Protein AF-A0A6B2E0K2-F1 (afdb_monomer_lite)

Sequence (106 aa):
ELPGGIAAFTGREAELDRVLGLFAGTRHGVVVAIAGMAGVGKTALALEAGHRLARRFPDGSLHLDLRGHAADPPDPLDLLDRLIRELGGEPPTPLTLASASARFRT

Secondary structure (DSSP, 8-state):
-PPPPPS---S-HHHHHHHHHHTSS--S--------STTSSHHHHHHHHHHHHHTT-TT--------TTSSSPPPHHHHHHHHHHHTTPPPPSS--HHHHHHHHH-

pLDDT: mean 89.8, std 6.01, range [64.88, 97.0]

Structure (mmCIF, N/CA/C/O backbone):
data_AF-A0A6B2E0K2-F1
#
_entry.id   AF-A0A6B2E0K2-F1
#
loop_
_atom_site.group_PDB
_atom_site.id
_atom_site.type_symbol
_atom_site.label_atom_id
_atom_site.label_alt_id
_atom_site.label_comp_id
_atom_site.label_asym_id
_atom_site.label_entity_id
_atom_site.label_seq_id
_atom_site.pdbx_PDB_ins_code
_atom_site.Cartn_x
_atom_site.Cartn_y
_atom_site.Cartn_z
_atom_site.occupancy
_atom_site.B_iso_or_equiv
_atom_site.auth_seq_id
_atom_site.auth_comp_id
_atom_site.auth_asym_id
_atom_site.auth_atom_id
_atom_site.pdbx_PDB_model_num
ATOM 1 N N . GLU A 1 1 ? -5.559 -8.856 -6.813 1.00 81.69 1 GLU A N 1
ATOM 2 C CA . GLU A 1 1 ? -6.733 -8.712 -5.909 1.00 81.69 1 GLU A CA 1
ATOM 3 C C . GLU A 1 1 ? -6.283 -8.388 -4.482 1.00 81.69 1 GLU A C 1
ATOM 5 O O . GLU A 1 1 ? -5.117 -8.623 -4.165 1.00 81.69 1 GLU A O 1
ATOM 10 N N . LEU A 1 2 ? -7.156 -7.837 -3.628 1.00 87.12 2 LEU A N 1
ATOM 11 C CA . LEU A 1 2 ? -6.835 -7.620 -2.209 1.00 87.12 2 LEU A CA 1
ATOM 12 C C . LEU A 1 2 ? -6.851 -8.960 -1.444 1.00 87.12 2 LEU A C 1
ATOM 14 O O . LEU A 1 2 ? -7.724 -9.786 -1.715 1.00 87.12 2 LEU A O 1
ATOM 18 N N . PRO A 1 3 ? -5.937 -9.180 -0.477 1.00 88.19 3 PRO A N 1
ATOM 19 C CA . PRO A 1 3 ? -6.039 -10.282 0.478 1.00 88.19 3 PRO A CA 1
ATOM 20 C C . PRO A 1 3 ? -7.41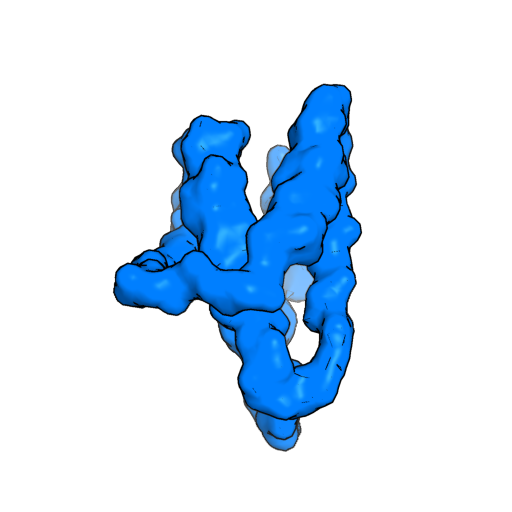0 -10.321 1.164 1.00 88.19 3 PRO A C 1
ATOM 22 O O . PRO A 1 3 ? -8.118 -9.319 1.201 1.00 88.19 3 PRO A O 1
ATOM 25 N N . GLY A 1 4 ? -7.780 -11.472 1.731 1.00 85.38 4 GLY A N 1
ATOM 26 C CA . GLY A 1 4 ? -9.033 -11.605 2.476 1.00 85.38 4 GLY A CA 1
ATOM 27 C C . GLY A 1 4 ? -9.175 -10.546 3.575 1.00 85.38 4 GLY A C 1
ATOM 28 O O . GLY A 1 4 ? -8.196 -10.184 4.231 1.00 85.38 4 GLY A O 1
ATOM 29 N N . GLY A 1 5 ? -10.407 -10.066 3.765 1.00 77.06 5 GLY A N 1
ATOM 30 C CA . GLY A 1 5 ? -10.724 -9.050 4.764 1.00 77.06 5 GLY A CA 1
ATOM 31 C C . GLY A 1 5 ? -10.361 -9.486 6.184 1.00 77.06 5 GLY A C 1
ATOM 32 O O . GLY A 1 5 ? -10.283 -10.674 6.506 1.00 77.06 5 GLY A O 1
ATOM 33 N N . ILE A 1 6 ? -10.144 -8.504 7.051 1.00 80.75 6 ILE A N 1
ATOM 34 C CA . ILE A 1 6 ? -9.758 -8.738 8.441 1.00 80.75 6 ILE A CA 1
ATOM 35 C C . ILE A 1 6 ? -11.024 -9.025 9.244 1.00 80.75 6 ILE A C 1
ATOM 37 O O . ILE A 1 6 ? -11.981 -8.259 9.184 1.00 80.75 6 ILE A O 1
ATOM 41 N N . ALA A 1 7 ? -11.031 -10.118 10.010 1.00 77.62 7 ALA A N 1
ATOM 42 C CA . ALA A 1 7 ? -12.218 -10.556 10.751 1.00 77.62 7 ALA A CA 1
ATOM 43 C C . ALA A 1 7 ? -12.734 -9.513 11.764 1.00 77.62 7 ALA A C 1
ATOM 45 O O . ALA A 1 7 ? -13.932 -9.449 12.022 1.00 77.62 7 ALA A O 1
ATOM 46 N N . ALA A 1 8 ? -11.840 -8.694 12.325 1.00 82.88 8 ALA A N 1
ATOM 47 C CA . ALA A 1 8 ? -12.184 -7.563 13.177 1.00 82.88 8 ALA A CA 1
ATOM 48 C C . ALA A 1 8 ? -11.176 -6.421 12.979 1.00 82.88 8 ALA A C 1
ATOM 50 O O . ALA A 1 8 ? -9.965 -6.635 13.064 1.00 82.88 8 ALA A O 1
ATOM 51 N N . PHE A 1 9 ? -11.677 -5.208 12.742 1.00 88.12 9 PHE A N 1
ATOM 52 C CA . PHE A 1 9 ? -10.886 -3.979 12.673 1.00 88.12 9 PHE A CA 1
ATOM 53 C C . PHE A 1 9 ? -11.408 -2.994 13.722 1.00 88.12 9 PHE A C 1
ATOM 55 O O . PHE A 1 9 ? -12.583 -2.637 13.685 1.00 88.12 9 PHE A O 1
ATOM 62 N N . THR A 1 10 ? -10.559 -2.593 14.672 1.00 89.81 10 THR A N 1
ATOM 63 C CA . THR A 1 10 ? -10.957 -1.772 15.831 1.00 89.81 10 THR A CA 1
ATOM 64 C C . THR A 1 10 ? -9.859 -0.799 16.254 1.00 89.81 10 THR A C 1
ATOM 66 O O . THR A 1 10 ? -8.675 -1.127 16.142 1.00 89.81 10 THR A O 1
ATOM 69 N N . GLY A 1 11 ? -10.237 0.337 16.844 1.00 91.31 11 GLY A N 1
ATOM 70 C CA . GLY A 1 11 ? -9.330 1.260 17.548 1.00 91.31 11 GLY A CA 1
ATOM 71 C C . GLY A 1 11 ? -8.493 2.153 16.629 1.00 91.31 11 GLY A C 1
ATOM 72 O O . GLY A 1 11 ? -7.478 2.704 17.055 1.00 91.31 11 GLY A O 1
ATOM 73 N N . ARG A 1 12 ? -8.881 2.236 15.355 1.00 94.12 12 ARG A N 1
ATOM 74 C CA . ARG A 1 12 ? -8.195 2.960 14.269 1.00 94.12 12 ARG A CA 1
ATOM 75 C C . ARG A 1 12 ? -9.189 3.628 13.316 1.00 94.12 12 ARG A C 1
ATOM 77 O O . ARG A 1 12 ? -8.880 3.891 12.154 1.00 94.12 12 ARG A O 1
ATOM 84 N N . GLU A 1 13 ? -10.414 3.843 13.785 1.00 94.94 13 GLU A N 1
ATOM 85 C CA . GLU A 1 13 ? -11.525 4.388 13.009 1.00 94.94 13 GLU A CA 1
ATOM 86 C C . GLU A 1 13 ? -11.205 5.810 12.534 1.00 94.94 13 GLU A C 1
ATOM 88 O O . GLU A 1 13 ? -11.425 6.127 11.371 1.00 94.94 13 GLU A O 1
ATOM 93 N N . ALA A 1 14 ? -10.577 6.632 13.382 1.00 96.31 14 ALA A N 1
ATOM 94 C CA . ALA A 1 14 ? -10.190 7.996 13.026 1.00 96.31 14 ALA A CA 1
ATOM 95 C C . ALA A 1 14 ? -9.138 8.038 11.902 1.00 96.31 14 ALA A C 1
ATOM 97 O O . ALA A 1 14 ? -9.220 8.862 10.988 1.00 96.31 14 ALA A O 1
ATOM 98 N N . GLU A 1 15 ? -8.139 7.153 11.939 1.00 97.00 15 GLU A N 1
ATOM 99 C CA . GLU A 1 15 ? -7.149 7.036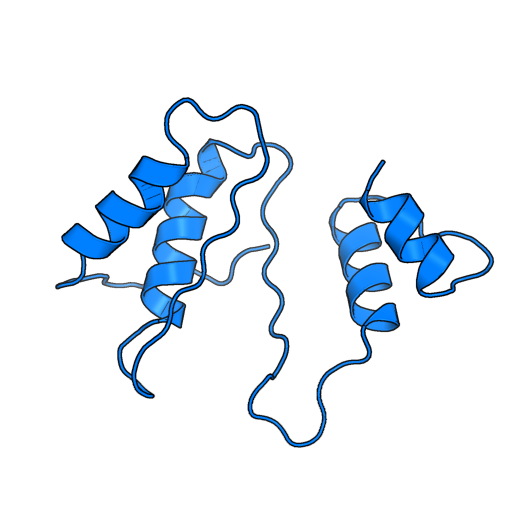 10.871 1.00 97.00 15 GLU A CA 1
ATOM 100 C C . GLU A 1 15 ? -7.767 6.492 9.587 1.00 97.00 15 GLU A C 1
ATOM 102 O O . GLU A 1 15 ? -7.433 6.981 8.507 1.00 97.00 15 GLU A O 1
ATOM 107 N N . LEU A 1 16 ? -8.677 5.521 9.692 1.00 96.00 16 LEU A N 1
ATOM 108 C CA . LEU A 1 16 ? -9.411 5.000 8.545 1.00 96.00 16 LEU A CA 1
ATOM 109 C C . LEU A 1 16 ? -10.237 6.105 7.881 1.00 96.00 16 LEU A C 1
ATOM 111 O O . LEU A 1 16 ? -10.093 6.326 6.681 1.00 96.00 16 LEU A O 1
ATOM 115 N N . ASP A 1 17 ? -11.019 6.855 8.654 1.00 95.94 17 ASP A N 1
ATOM 116 C CA . ASP A 1 17 ? -11.826 7.966 8.149 1.00 95.94 17 ASP A CA 1
ATOM 117 C C . ASP A 1 17 ? -10.954 9.046 7.500 1.00 95.94 17 ASP A C 1
ATOM 119 O O . ASP A 1 17 ? -11.296 9.569 6.437 1.00 95.94 17 ASP A O 1
ATOM 123 N N . ARG A 1 18 ? -9.776 9.329 8.071 1.00 95.88 18 ARG A N 1
ATOM 124 C CA . ARG A 1 18 ? -8.803 10.244 7.465 1.00 95.88 18 ARG A CA 1
ATOM 125 C C . ARG A 1 18 ? -8.322 9.743 6.106 1.00 95.88 18 ARG A C 1
ATOM 127 O O . ARG A 1 18 ? -8.245 10.542 5.177 1.00 95.88 18 ARG A O 1
ATOM 134 N N . VAL A 1 19 ? -8.000 8.453 5.974 1.00 95.44 19 VAL A N 1
ATOM 135 C CA . VAL A 1 19 ? -7.592 7.868 4.686 1.00 95.44 19 VAL A CA 1
ATOM 136 C C . VAL A 1 19 ? -8.735 7.961 3.680 1.00 95.44 19 VAL A C 1
ATOM 138 O O . VAL A 1 19 ? -8.523 8.474 2.587 1.00 95.44 19 VAL A O 1
ATOM 141 N N . LEU A 1 20 ? -9.946 7.534 4.047 1.00 94.31 20 LEU A N 1
ATOM 142 C CA . LEU A 1 20 ? -11.114 7.562 3.159 1.00 94.31 20 LEU A CA 1
ATOM 143 C C . LEU A 1 20 ? -11.4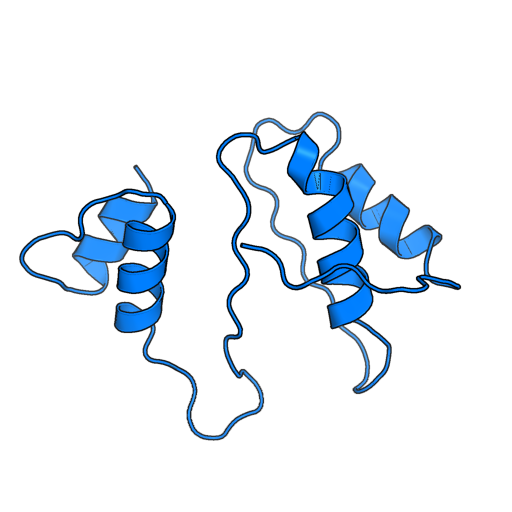67 8.987 2.713 1.00 94.31 20 LEU A C 1
ATOM 145 O O . LEU A 1 20 ? -11.795 9.207 1.546 1.00 94.31 20 LEU A O 1
ATOM 149 N N . GLY A 1 21 ? -11.333 9.963 3.614 1.00 94.00 21 GLY A N 1
ATOM 150 C CA . GLY A 1 21 ? -11.566 11.377 3.331 1.00 94.00 21 GLY A CA 1
ATOM 151 C C . GLY A 1 21 ? -10.662 11.944 2.234 1.00 94.00 21 GLY A C 1
ATOM 152 O O . GLY A 1 21 ? -11.114 12.787 1.463 1.00 94.00 21 GLY A O 1
ATOM 153 N N . LEU A 1 22 ? -9.429 11.442 2.081 1.00 92.88 22 LEU A N 1
ATOM 154 C CA . LEU A 1 22 ? -8.515 11.877 1.011 1.00 92.88 22 LEU A CA 1
ATOM 155 C C . LEU A 1 22 ? -9.018 11.504 -0.392 1.00 92.88 22 LEU A C 1
ATOM 157 O O . LEU A 1 22 ? -8.650 12.151 -1.371 1.00 92.88 22 LEU A O 1
ATOM 161 N N . PHE A 1 23 ? -9.869 10.481 -0.500 1.00 90.94 23 PHE A N 1
ATOM 162 C CA . PHE A 1 23 ? -10.457 10.037 -1.766 1.00 90.94 23 PHE A CA 1
ATOM 163 C C . PHE A 1 23 ? -11.801 10.718 -2.069 1.00 90.94 23 PHE A C 1
ATOM 165 O O . PHE A 1 23 ? -12.356 10.540 -3.158 1.00 90.94 23 PHE A O 1
ATOM 172 N N . ALA A 1 24 ? -12.351 11.507 -1.142 1.00 86.94 24 ALA A N 1
ATOM 173 C CA . ALA A 1 24 ? -13.597 12.229 -1.362 1.00 86.94 24 ALA A CA 1
ATOM 174 C C . ALA A 1 24 ? -13.381 13.404 -2.335 1.00 86.94 24 ALA A C 1
ATOM 176 O O . ALA A 1 24 ? -12.513 14.246 -2.142 1.00 86.94 24 ALA A O 1
ATOM 177 N N . GLY A 1 25 ? -14.175 13.467 -3.410 1.00 78.44 25 GLY A N 1
ATOM 178 C CA . GLY A 1 25 ? -14.167 14.591 -4.361 1.00 78.44 25 GLY A CA 1
ATOM 179 C C . GLY A 1 25 ? -12.942 14.709 -5.282 1.00 78.44 25 GLY A C 1
ATOM 180 O O . GLY A 1 25 ? -12.949 15.556 -6.172 1.00 78.44 25 GLY A O 1
ATOM 181 N N . THR A 1 26 ? -11.923 13.858 -5.137 1.00 78.12 26 THR A N 1
ATOM 182 C CA . THR A 1 26 ? -10.764 13.858 -6.042 1.00 78.12 26 THR A CA 1
ATOM 183 C C . THR A 1 26 ? -11.072 13.165 -7.372 1.00 78.12 26 THR A C 1
ATOM 185 O O . THR A 1 26 ? -11.706 12.107 -7.411 1.00 78.12 26 THR A O 1
ATOM 188 N N . ARG A 1 27 ? -10.601 13.775 -8.467 1.00 72.50 27 ARG A N 1
ATOM 189 C CA . ARG A 1 27 ? -10.541 13.180 -9.814 1.00 72.50 27 ARG A CA 1
ATOM 190 C C . ARG A 1 27 ? -9.129 12.717 -10.198 1.00 72.50 27 ARG A C 1
ATOM 192 O O . ARG A 1 27 ? -8.957 12.141 -11.263 1.00 72.50 27 ARG A O 1
ATOM 199 N N . HIS A 1 28 ? -8.134 12.985 -9.351 1.00 78.75 28 HIS A N 1
ATOM 200 C CA . HIS A 1 28 ? -6.731 12.637 -9.581 1.00 78.75 28 HIS A CA 1
ATOM 201 C C . HIS A 1 28 ? -6.313 11.462 -8.690 1.00 78.75 28 HIS A C 1
ATOM 203 O O . HIS A 1 28 ? -6.930 11.215 -7.650 1.00 78.75 28 HIS A O 1
ATOM 209 N N . GLY A 1 29 ? -5.239 10.768 -9.079 1.00 84.31 29 GLY A N 1
ATOM 210 C CA . GLY A 1 29 ? -4.640 9.707 -8.270 1.00 84.31 29 GLY A CA 1
ATOM 211 C C . GLY A 1 29 ? -4.183 10.224 -6.902 1.00 84.31 29 GLY A C 1
ATOM 212 O O . GLY A 1 29 ? -3.537 11.267 -6.811 1.00 84.31 29 GLY A O 1
ATOM 213 N N . VAL A 1 30 ? -4.522 9.491 -5.840 1.00 91.62 30 VAL A N 1
ATOM 214 C CA . VAL A 1 30 ? -4.136 9.802 -4.457 1.00 91.62 30 VAL A CA 1
ATOM 215 C C . VAL A 1 30 ? -3.101 8.787 -3.998 1.00 91.62 30 VAL A C 1
ATOM 217 O O . VAL A 1 30 ? -3.321 7.582 -4.103 1.00 91.62 30 VAL A O 1
ATOM 220 N N . VAL A 1 31 ? -1.987 9.276 -3.456 1.00 92.75 31 VAL A N 1
ATOM 221 C CA . VAL A 1 31 ? -0.960 8.443 -2.823 1.00 92.75 31 VAL A CA 1
ATOM 222 C C . VAL A 1 31 ? -1.019 8.667 -1.318 1.00 92.75 31 VAL A C 1
ATOM 224 O O . VAL A 1 31 ? -0.918 9.801 -0.852 1.00 92.75 31 VAL A O 1
ATOM 227 N N . VAL A 1 32 ? -1.173 7.585 -0.555 1.00 94.75 32 VAL A N 1
ATOM 228 C CA . VAL A 1 32 ? -1.223 7.620 0.911 1.00 94.75 32 VAL A CA 1
ATOM 229 C C . VAL A 1 32 ? -0.075 6.790 1.473 1.00 94.75 32 VAL A C 1
ATOM 231 O O . VAL A 1 32 ? 0.031 5.600 1.190 1.00 94.75 32 VAL A O 1
ATOM 234 N N . ALA A 1 33 ? 0.769 7.408 2.300 1.00 94.94 33 ALA A N 1
ATOM 235 C CA . ALA A 1 33 ? 1.811 6.714 3.051 1.00 94.94 33 ALA A CA 1
ATOM 236 C C . ALA A 1 33 ? 1.346 6.466 4.494 1.00 94.94 33 ALA A C 1
ATOM 238 O O . ALA A 1 33 ? 1.027 7.408 5.220 1.00 94.94 33 ALA A O 1
ATOM 239 N N . ILE A 1 34 ? 1.332 5.200 4.923 1.00 94.62 34 ILE A N 1
ATOM 240 C CA . ILE A 1 34 ? 0.997 4.801 6.297 1.00 94.62 34 ILE A CA 1
ATOM 241 C C . ILE A 1 34 ? 2.289 4.386 7.005 1.00 94.62 34 ILE A C 1
ATOM 243 O O . ILE A 1 34 ? 2.859 3.336 6.712 1.00 94.62 34 ILE A O 1
ATOM 247 N N . ALA A 1 35 ? 2.743 5.203 7.954 1.00 93.25 35 ALA A N 1
ATOM 248 C CA . ALA A 1 35 ? 3.972 4.987 8.717 1.00 93.25 35 ALA A CA 1
ATOM 249 C C . ALA A 1 35 ? 3.690 4.802 10.217 1.00 93.25 35 ALA A C 1
ATOM 251 O O . ALA A 1 35 ? 2.654 5.217 10.731 1.00 93.25 35 ALA A O 1
ATOM 252 N N . GLY A 1 36 ? 4.609 4.140 10.923 1.00 91.75 36 GLY A N 1
ATOM 253 C CA . GLY A 1 36 ? 4.466 3.799 12.341 1.00 91.75 36 GLY A CA 1
ATOM 254 C C . GLY A 1 36 ? 5.281 2.567 12.732 1.00 91.75 36 GLY A C 1
ATOM 255 O O . GLY A 1 36 ? 5.809 1.863 11.866 1.00 91.75 36 GLY A O 1
ATOM 256 N N . MET A 1 37 ? 5.363 2.286 14.034 1.00 93.25 37 MET A N 1
ATOM 257 C CA . MET A 1 37 ? 6.163 1.184 14.586 1.00 93.25 37 MET A CA 1
ATOM 258 C C . MET A 1 37 ? 5.797 -0.190 13.999 1.00 93.25 37 MET A C 1
ATOM 260 O O . MET A 1 37 ? 4.709 -0.398 13.446 1.00 93.25 37 MET A O 1
ATOM 264 N N . ALA A 1 38 ? 6.719 -1.150 14.089 1.00 88.19 38 ALA A N 1
ATOM 265 C CA . ALA A 1 38 ? 6.430 -2.543 13.755 1.00 88.19 38 ALA A CA 1
ATOM 266 C C . ALA A 1 38 ? 5.249 -3.058 14.600 1.00 88.19 38 ALA A C 1
ATOM 268 O O . ALA A 1 38 ? 5.082 -2.663 15.749 1.00 88.19 38 ALA A O 1
ATOM 269 N N . GLY A 1 39 ? 4.384 -3.885 14.011 1.00 88.81 39 GLY A N 1
ATOM 270 C CA . GLY A 1 39 ? 3.236 -4.468 14.718 1.00 88.81 39 GLY A CA 1
ATOM 271 C C . GLY A 1 39 ? 2.045 -3.535 14.991 1.00 88.81 39 GLY A C 1
ATOM 272 O O . GLY A 1 39 ? 0.986 -4.032 15.345 1.00 88.81 39 GLY A O 1
ATOM 273 N N . VAL A 1 40 ? 2.130 -2.219 14.744 1.00 91.69 40 VAL A N 1
ATOM 274 C CA . VAL A 1 40 ? 1.032 -1.257 15.030 1.00 91.69 40 VAL A CA 1
ATOM 275 C C . VAL A 1 40 ? -0.200 -1.376 14.102 1.00 91.69 40 VAL A C 1
ATOM 277 O O . VAL A 1 40 ? -1.068 -0.508 14.080 1.00 91.69 40 VAL A O 1
ATOM 280 N N . GLY A 1 41 ? -0.272 -2.413 13.262 1.00 91.62 41 GLY A N 1
ATOM 281 C CA . GLY A 1 41 ? -1.424 -2.641 12.380 1.00 91.62 41 GLY A CA 1
ATOM 282 C C . GLY A 1 41 ? -1.486 -1.751 11.130 1.00 91.62 41 GLY A C 1
ATOM 283 O O . GLY A 1 41 ? -2.570 -1.478 10.626 1.00 91.62 41 GLY A O 1
ATOM 284 N N . LYS A 1 42 ? -0.347 -1.292 10.590 1.00 94.25 42 LYS A N 1
ATOM 285 C CA . LYS A 1 42 ? -0.314 -0.483 9.346 1.00 94.25 42 LYS A CA 1
ATOM 286 C C . LYS A 1 42 ? -0.932 -1.214 8.156 1.00 94.25 42 LYS A C 1
ATOM 288 O O . LYS A 1 42 ? -1.769 -0.654 7.460 1.00 94.25 42 LYS A O 1
ATOM 293 N N . THR A 1 43 ? -0.538 -2.472 7.964 1.00 92.00 43 THR A N 1
ATOM 294 C CA . THR A 1 43 ? -1.084 -3.335 6.912 1.00 92.00 43 THR A CA 1
ATOM 295 C C . THR A 1 43 ? -2.576 -3.556 7.120 1.00 92.00 43 THR A C 1
ATOM 297 O O . THR A 1 43 ? -3.330 -3.496 6.159 1.00 92.00 43 THR A O 1
ATOM 300 N N . ALA A 1 44 ? -3.016 -3.720 8.373 1.00 93.69 44 ALA A N 1
ATOM 301 C CA . ALA A 1 44 ? -4.431 -3.874 8.681 1.00 93.69 44 ALA A CA 1
ATOM 302 C C . ALA A 1 44 ? -5.252 -2.643 8.257 1.00 93.69 44 ALA A C 1
ATOM 304 O O . ALA A 1 44 ? -6.262 -2.780 7.576 1.00 93.69 44 ALA A O 1
ATOM 305 N N . LEU A 1 45 ? -4.770 -1.439 8.585 1.00 95.19 45 LEU A N 1
ATOM 306 C CA . LEU A 1 45 ? -5.387 -0.179 8.160 1.00 95.19 45 LEU A CA 1
ATOM 307 C C . LEU A 1 45 ? -5.396 -0.020 6.630 1.00 95.19 45 LEU A C 1
ATOM 309 O O . LEU A 1 45 ? -6.403 0.403 6.070 1.00 95.19 45 LEU A O 1
ATOM 313 N N . ALA A 1 46 ? -4.296 -0.369 5.953 1.00 94.75 46 ALA A N 1
ATOM 314 C CA . ALA A 1 46 ? -4.196 -0.290 4.495 1.00 94.75 46 ALA A CA 1
ATOM 315 C C . ALA A 1 46 ? -5.193 -1.227 3.797 1.00 94.75 46 ALA A C 1
ATOM 317 O O . ALA A 1 46 ? -5.862 -0.814 2.851 1.00 94.75 46 ALA A O 1
ATOM 318 N N . LEU A 1 47 ? -5.306 -2.469 4.278 1.00 93.94 47 LEU A N 1
ATOM 319 C CA . LEU A 1 47 ? -6.240 -3.450 3.736 1.00 93.94 47 LEU A CA 1
ATOM 320 C C . LEU A 1 47 ? -7.686 -3.025 3.979 1.00 93.94 47 LEU A C 1
ATOM 322 O O . LEU A 1 47 ? -8.455 -2.986 3.025 1.00 93.94 47 LEU A O 1
ATOM 326 N N . GLU A 1 48 ? -8.045 -2.633 5.204 1.00 95.12 48 GLU A N 1
ATOM 327 C CA . GLU A 1 48 ? -9.401 -2.159 5.512 1.00 95.12 48 GLU A CA 1
ATOM 328 C C . GLU A 1 48 ? -9.787 -0.956 4.637 1.00 95.12 48 GLU A C 1
ATOM 330 O O . GLU A 1 48 ? -10.850 -0.957 4.012 1.00 95.12 48 GLU A O 1
ATOM 335 N N . ALA A 1 49 ? -8.900 0.038 4.500 1.00 94.94 49 ALA A N 1
ATOM 336 C CA . ALA A 1 49 ? -9.119 1.166 3.596 1.00 94.94 49 ALA A CA 1
ATOM 337 C C . ALA A 1 49 ? -9.289 0.705 2.139 1.00 94.94 49 ALA A C 1
ATOM 339 O O . ALA A 1 49 ? -10.216 1.152 1.463 1.00 94.94 49 ALA A O 1
ATOM 340 N N . GLY A 1 50 ? -8.444 -0.220 1.676 1.00 93.94 50 GLY A N 1
ATOM 341 C CA . GLY A 1 50 ? -8.541 -0.829 0.351 1.00 93.94 50 GLY A CA 1
ATOM 342 C C . GLY A 1 50 ? -9.893 -1.499 0.112 1.00 93.94 50 GLY A C 1
ATOM 343 O O . GLY A 1 50 ? -10.541 -1.215 -0.891 1.00 93.94 50 GLY A O 1
ATOM 344 N N . HIS A 1 51 ? -10.376 -2.317 1.051 1.00 93.00 51 HIS A N 1
ATOM 345 C CA . HIS A 1 51 ? -11.679 -2.979 0.941 1.00 93.00 51 HIS A CA 1
ATOM 346 C C . HIS A 1 51 ? -12.839 -1.979 0.887 1.00 93.00 51 HIS A C 1
ATOM 348 O O . HIS A 1 51 ? -13.762 -2.153 0.088 1.00 93.00 51 HIS A O 1
ATOM 354 N N . ARG A 1 52 ? -12.800 -0.911 1.696 1.00 92.69 52 ARG A N 1
ATOM 355 C CA . ARG A 1 52 ? -13.840 0.135 1.671 1.00 92.69 52 ARG A CA 1
ATOM 356 C C . ARG A 1 52 ? -13.819 0.943 0.376 1.00 92.69 52 ARG A C 1
ATOM 358 O O . ARG A 1 52 ? -14.879 1.298 -0.141 1.00 92.69 52 ARG A O 1
ATOM 365 N N . LEU A 1 53 ? -12.628 1.214 -0.154 1.00 92.56 53 LEU A N 1
ATOM 366 C CA . LEU A 1 53 ? -12.437 1.960 -1.395 1.00 92.56 53 LEU A CA 1
ATOM 367 C C . LEU A 1 53 ? -12.690 1.122 -2.646 1.00 92.56 53 LEU A C 1
ATOM 369 O O . LEU A 1 53 ? -13.047 1.707 -3.662 1.00 92.56 53 LEU A O 1
ATOM 373 N N . ALA A 1 54 ? -12.575 -0.208 -2.588 1.00 90.50 54 ALA A N 1
ATOM 37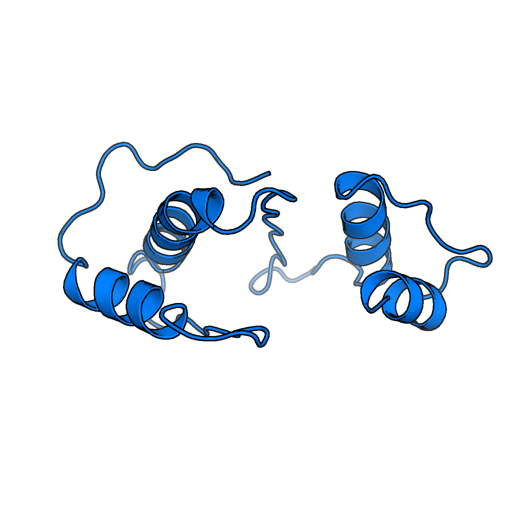4 C CA . ALA A 1 54 ? -12.722 -1.092 -3.748 1.00 90.50 54 ALA A CA 1
ATOM 375 C C . ALA A 1 54 ? -14.023 -0.838 -4.531 1.00 90.50 54 ALA A C 1
ATOM 377 O O . ALA A 1 54 ? -14.025 -0.845 -5.756 1.00 90.50 54 ALA A O 1
ATOM 378 N N . ARG A 1 55 ? -15.124 -0.491 -3.846 1.00 86.00 55 ARG A N 1
ATOM 379 C CA . ARG A 1 55 ? -16.406 -0.140 -4.495 1.00 86.00 55 ARG A CA 1
ATOM 380 C C . ARG A 1 55 ? -16.340 1.100 -5.397 1.00 86.00 55 ARG A C 1
ATOM 382 O O . ARG A 1 55 ? -17.207 1.277 -6.243 1.00 86.00 55 ARG A O 1
ATOM 389 N N . ARG A 1 56 ? -15.357 1.978 -5.193 1.00 88.19 56 ARG A N 1
ATOM 390 C CA . ARG A 1 56 ? -15.124 3.199 -5.978 1.00 88.19 56 ARG A CA 1
ATOM 391 C C . ARG A 1 56 ? -14.222 2.952 -7.194 1.00 88.19 56 ARG A C 1
ATOM 393 O O . ARG A 1 56 ? -14.168 3.811 -8.067 1.00 88.19 56 ARG A O 1
ATOM 400 N N . PHE A 1 57 ? -13.551 1.803 -7.252 1.00 86.62 57 PHE A N 1
ATOM 401 C CA . PHE A 1 57 ? -12.633 1.409 -8.320 1.00 86.62 57 PHE A CA 1
ATOM 402 C C . PHE A 1 57 ? -13.162 0.133 -8.996 1.00 86.62 57 PHE A C 1
ATOM 404 O O . PHE A 1 57 ? -12.706 -0.966 -8.678 1.00 86.62 57 PHE A O 1
ATOM 411 N N . PRO A 1 58 ? -14.160 0.253 -9.894 1.00 82.62 58 PRO A N 1
ATOM 412 C CA . PRO A 1 58 ? -14.797 -0.904 -10.530 1.00 82.62 58 PRO A CA 1
ATOM 413 C C . PRO A 1 58 ? -13.831 -1.701 -11.414 1.00 82.62 58 PRO A C 1
ATOM 415 O O . PRO A 1 58 ? -14.046 -2.891 -11.623 1.00 82.62 58 PRO A O 1
ATOM 418 N N . ASP A 1 59 ? -12.753 -1.063 -11.871 1.00 81.38 59 ASP A N 1
ATOM 419 C CA . ASP A 1 59 ? -11.684 -1.685 -12.658 1.00 81.38 59 ASP A CA 1
ATOM 420 C C . ASP A 1 59 ? -10.833 -2.665 -11.832 1.00 81.38 59 ASP A C 1
ATOM 422 O O . ASP A 1 59 ? -10.034 -3.424 -12.375 1.00 81.38 59 ASP A O 1
ATOM 426 N N . GLY A 1 60 ? -11.016 -2.673 -10.510 1.00 85.38 60 GLY A N 1
ATOM 427 C CA . GLY A 1 60 ? -10.410 -3.633 -9.603 1.00 85.38 60 GLY A CA 1
ATOM 428 C C . GLY A 1 60 ? -9.461 -3.000 -8.595 1.00 85.38 60 GLY A C 1
ATOM 429 O O . GLY A 1 60 ? -9.326 -1.785 -8.448 1.00 85.38 60 GLY A O 1
ATOM 430 N N . SER A 1 61 ? -8.822 -3.863 -7.812 1.00 89.44 61 SER A N 1
ATOM 431 C CA . SER A 1 61 ? -7.867 -3.468 -6.780 1.00 89.44 61 SER A CA 1
ATOM 432 C C . SER A 1 61 ? -6.759 -4.504 -6.683 1.00 89.44 61 SER A C 1
ATOM 434 O O . SER A 1 61 ? -7.010 -5.713 -6.677 1.00 89.44 61 SER A O 1
ATOM 436 N N . LEU A 1 62 ? -5.522 -4.028 -6.592 1.00 89.94 62 LEU A N 1
ATOM 437 C CA . LEU A 1 62 ? -4.330 -4.866 -6.581 1.00 89.94 62 LEU A CA 1
ATOM 438 C C . LEU A 1 62 ? -3.549 -4.638 -5.296 1.00 89.94 62 LEU A C 1
ATOM 440 O O . LEU A 1 62 ? -3.451 -3.517 -4.801 1.00 89.94 62 LEU A O 1
ATOM 444 N N . HIS A 1 63 ? -2.978 -5.717 -4.776 1.00 90.88 63 HIS A N 1
ATOM 445 C CA . HIS A 1 63 ? -2.089 -5.687 -3.630 1.00 90.88 63 HIS A CA 1
ATOM 446 C C . HIS A 1 63 ? -0.756 -6.310 -4.027 1.00 90.88 63 HIS A C 1
ATOM 448 O O . HIS A 1 63 ? -0.708 -7.449 -4.495 1.00 90.88 63 HIS A O 1
ATOM 454 N N . LEU A 1 64 ? 0.324 -5.564 -3.805 1.00 90.12 64 LEU A N 1
ATOM 455 C CA . LEU A 1 64 ? 1.686 -6.033 -4.002 1.00 90.12 64 LEU A CA 1
ATOM 456 C C . LEU A 1 64 ? 2.438 -5.983 -2.681 1.00 90.12 64 LEU A C 1
ATOM 458 O O . LEU A 1 64 ? 2.565 -4.924 -2.068 1.00 90.12 64 LEU A O 1
ATOM 462 N N . ASP A 1 65 ? 2.989 -7.125 -2.284 1.00 88.50 65 ASP A N 1
ATOM 463 C CA . ASP A 1 65 ? 3.981 -7.170 -1.221 1.00 88.50 65 ASP A CA 1
ATOM 464 C C . ASP A 1 65 ? 5.364 -6.871 -1.811 1.00 88.50 65 ASP A C 1
ATOM 466 O O . ASP A 1 65 ? 5.970 -7.701 -2.491 1.00 88.50 65 ASP A O 1
ATOM 470 N N . LEU A 1 66 ? 5.856 -5.658 -1.556 1.00 89.12 66 LEU A N 1
ATOM 471 C CA . LEU A 1 66 ? 7.180 -5.216 -2.000 1.00 89.12 66 LEU A CA 1
ATOM 472 C C . LEU A 1 66 ? 8.318 -5.804 -1.159 1.00 89.12 66 LEU A C 1
ATOM 474 O O . LEU A 1 66 ? 9.480 -5.535 -1.447 1.00 89.12 66 LEU A O 1
ATOM 478 N N . ARG A 1 67 ? 8.010 -6.561 -0.095 1.00 84.94 67 ARG A N 1
ATOM 479 C CA . ARG A 1 67 ? 8.991 -7.168 0.815 1.00 84.94 67 ARG A CA 1
ATOM 480 C C . ARG A 1 67 ? 10.050 -6.167 1.296 1.00 84.94 67 ARG A C 1
ATOM 482 O O . ARG A 1 67 ? 11.207 -6.520 1.470 1.00 84.94 67 ARG A O 1
ATOM 489 N N . GLY A 1 68 ? 9.660 -4.914 1.556 1.00 74.00 68 GLY A N 1
ATOM 490 C CA . GLY A 1 68 ? 10.591 -3.798 1.806 1.00 74.00 68 GLY A CA 1
ATOM 491 C C . GLY A 1 68 ? 11.469 -3.902 3.064 1.00 74.00 68 GLY A C 1
ATOM 492 O O . GLY A 1 68 ? 12.303 -3.034 3.289 1.00 74.00 68 GLY A O 1
ATOM 493 N N . HIS A 1 69 ? 11.287 -4.941 3.885 1.00 74.56 69 HIS A N 1
ATOM 494 C CA . HIS A 1 69 ? 12.144 -5.257 5.037 1.00 74.56 69 HIS A CA 1
ATOM 495 C C . HIS A 1 69 ? 12.988 -6.529 4.818 1.00 74.56 69 HIS A C 1
ATOM 497 O O . HIS A 1 69 ? 13.720 -6.935 5.717 1.00 74.56 69 HIS A O 1
ATOM 503 N N . ALA A 1 70 ? 12.860 -7.188 3.662 1.00 80.12 70 ALA A N 1
ATOM 504 C CA . ALA A 1 70 ? 13.646 -8.358 3.298 1.00 80.12 70 ALA A CA 1
ATOM 505 C C . ALA A 1 70 ? 14.970 -7.936 2.647 1.00 80.12 70 ALA A C 1
ATOM 507 O O . ALA A 1 70 ? 15.053 -6.893 2.003 1.00 80.12 70 ALA A O 1
ATOM 508 N N . ALA A 1 71 ? 15.994 -8.780 2.782 1.00 84.81 71 ALA A N 1
ATOM 509 C CA . ALA A 1 71 ? 17.288 -8.567 2.131 1.00 84.81 71 ALA A CA 1
ATOM 510 C C . ALA A 1 71 ? 17.223 -8.688 0.595 1.00 84.81 71 ALA A C 1
ATOM 512 O O . ALA A 1 71 ? 18.131 -8.228 -0.087 1.00 84.81 71 ALA A O 1
ATOM 513 N N . ASP A 1 72 ? 16.155 -9.296 0.074 1.00 86.62 72 ASP A N 1
ATOM 514 C CA . ASP A 1 72 ? 15.951 -9.583 -1.344 1.00 86.62 72 ASP A CA 1
ATOM 515 C C . ASP A 1 72 ? 14.560 -9.088 -1.797 1.00 86.62 72 ASP A C 1
ATOM 517 O O . ASP A 1 72 ? 13.575 -9.842 -1.769 1.00 86.62 72 ASP A O 1
ATOM 521 N N . PRO A 1 73 ? 14.419 -7.785 -2.108 1.00 87.50 73 PRO A N 1
ATOM 522 C CA . PRO A 1 73 ? 13.180 -7.245 -2.649 1.00 87.50 73 PRO A CA 1
ATOM 523 C C . PRO A 1 73 ? 12.930 -7.774 -4.077 1.00 87.50 73 PRO A C 1
ATOM 525 O O . PRO A 1 73 ? 13.873 -8.079 -4.800 1.00 87.50 73 PRO A O 1
ATOM 528 N N . PRO A 1 74 ? 11.662 -7.889 -4.513 1.00 91.12 74 PRO A N 1
ATOM 529 C CA . PRO A 1 74 ? 11.338 -8.327 -5.871 1.00 91.12 74 PRO A CA 1
ATOM 530 C C . PRO A 1 74 ? 11.836 -7.339 -6.934 1.00 91.12 74 PRO A C 1
ATOM 532 O O . PRO A 1 74 ? 11.823 -6.128 -6.699 1.00 91.12 74 PRO A O 1
ATOM 535 N N . ASP A 1 75 ? 12.212 -7.853 -8.111 1.00 92.88 75 ASP A N 1
ATOM 536 C CA . ASP A 1 75 ? 12.595 -7.024 -9.258 1.00 92.88 75 ASP A CA 1
ATOM 537 C C . ASP A 1 75 ? 11.397 -6.154 -9.696 1.00 92.88 75 ASP A C 1
ATOM 539 O O . ASP A 1 75 ? 10.309 -6.683 -9.959 1.00 92.88 75 ASP A O 1
ATOM 543 N N . PRO A 1 76 ? 11.553 -4.819 -9.787 1.00 93.50 76 PRO A N 1
ATOM 544 C CA . PRO A 1 76 ? 10.505 -3.934 -10.281 1.00 93.50 76 PRO A CA 1
ATOM 545 C C . PRO A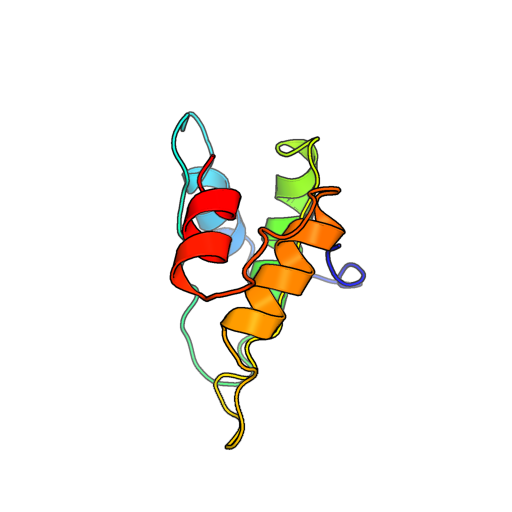 1 76 ? 9.926 -4.328 -11.645 1.00 93.50 76 PRO A C 1
ATOM 547 O O . PRO A 1 76 ? 8.740 -4.088 -11.880 1.00 93.50 76 PRO A O 1
ATOM 550 N N . LEU A 1 77 ? 10.728 -4.912 -12.543 1.00 95.56 77 LEU A N 1
ATOM 551 C CA . LEU A 1 77 ? 10.259 -5.360 -13.854 1.00 95.56 77 LEU A CA 1
ATOM 552 C C . LEU A 1 77 ? 9.276 -6.528 -13.728 1.00 95.56 77 LEU A C 1
ATOM 554 O O . LEU A 1 77 ? 8.215 -6.485 -14.350 1.00 95.56 77 LEU A O 1
ATOM 558 N N . ASP A 1 78 ? 9.580 -7.505 -12.873 1.00 94.06 78 ASP A N 1
ATOM 559 C CA . ASP A 1 78 ? 8.701 -8.649 -12.606 1.00 94.06 78 ASP A CA 1
ATOM 560 C C . ASP A 1 78 ? 7.378 -8.196 -11.974 1.00 94.06 78 ASP A C 1
ATOM 562 O O . ASP A 1 78 ? 6.300 -8.684 -12.323 1.00 94.06 78 ASP A O 1
ATOM 566 N N . LEU A 1 79 ? 7.434 -7.215 -11.065 1.00 94.06 79 LEU A N 1
ATOM 567 C CA . LEU A 1 79 ? 6.237 -6.635 -10.451 1.00 94.06 79 LEU A CA 1
ATOM 568 C C . LEU A 1 79 ? 5.364 -5.905 -11.473 1.00 94.06 79 LEU A C 1
ATOM 570 O O . LEU A 1 79 ? 4.142 -6.043 -11.441 1.00 94.06 79 LEU A O 1
ATOM 574 N N . LEU A 1 80 ? 5.971 -5.124 -12.368 1.00 93.88 80 LEU A N 1
ATOM 575 C CA . LEU A 1 80 ? 5.248 -4.402 -13.415 1.00 93.88 80 LEU A CA 1
ATOM 576 C C . LEU A 1 80 ? 4.647 -5.350 -14.454 1.00 93.88 80 LEU A C 1
ATOM 578 O O . LEU A 1 80 ? 3.490 -5.158 -14.823 1.00 93.88 80 LEU A O 1
ATOM 582 N N . ASP A 1 81 ? 5.381 -6.378 -14.889 1.00 94.56 81 ASP A N 1
ATOM 583 C CA . ASP A 1 81 ? 4.850 -7.419 -15.782 1.00 94.56 81 ASP A CA 1
ATOM 584 C C . ASP A 1 81 ? 3.621 -8.090 -15.155 1.00 94.56 81 ASP A C 1
ATOM 586 O O . ASP A 1 81 ? 2.557 -8.175 -15.775 1.00 94.56 81 ASP A O 1
ATOM 590 N N . ARG A 1 82 ? 3.726 -8.470 -13.876 1.00 92.69 82 ARG A N 1
ATOM 591 C CA . ARG A 1 82 ? 2.613 -9.040 -13.114 1.00 92.69 82 ARG A CA 1
ATOM 592 C C . ARG A 1 82 ? 1.415 -8.092 -13.034 1.00 92.69 82 ARG A C 1
ATOM 594 O O . ARG A 1 82 ? 0.295 -8.526 -13.286 1.00 92.69 82 ARG A O 1
ATOM 601 N N . LEU A 1 83 ? 1.629 -6.819 -12.693 1.00 92.38 83 LEU A N 1
ATOM 602 C CA . LEU A 1 83 ? 0.556 -5.821 -12.600 1.00 92.38 83 LEU A CA 1
ATOM 603 C C . LEU A 1 83 ? -0.184 -5.645 -13.925 1.00 92.38 83 LEU A C 1
ATOM 605 O O . LEU A 1 83 ? -1.412 -5.606 -13.937 1.00 92.38 83 LEU A O 1
ATOM 609 N N . ILE A 1 84 ? 0.556 -5.545 -15.032 1.00 92.44 84 ILE A N 1
ATOM 610 C CA . ILE A 1 84 ? -0.024 -5.386 -16.368 1.00 92.44 84 ILE A CA 1
ATOM 611 C C . ILE A 1 84 ? -0.933 -6.576 -16.681 1.00 92.44 84 ILE A C 1
ATOM 613 O O . ILE A 1 84 ? -2.076 -6.375 -17.088 1.00 92.44 84 ILE A O 1
ATOM 617 N N . ARG A 1 85 ? -0.464 -7.802 -16.424 1.00 91.75 85 ARG A N 1
ATOM 618 C CA . ARG A 1 85 ? -1.245 -9.025 -16.658 1.00 91.75 85 ARG A CA 1
ATOM 619 C C . ARG A 1 85 ? -2.470 -9.128 -15.748 1.00 91.75 85 ARG A C 1
ATOM 621 O O . ARG A 1 85 ? -3.539 -9.484 -16.230 1.00 91.75 85 ARG A O 1
ATOM 628 N N . GLU A 1 86 ? -2.341 -8.811 -14.456 1.00 89.62 86 GLU A N 1
ATOM 629 C CA . GLU A 1 86 ? -3.468 -8.847 -13.505 1.00 89.62 86 GLU A CA 1
ATOM 630 C C . GLU A 1 86 ? -4.570 -7.834 -13.860 1.00 89.62 86 GLU A C 1
ATOM 632 O O . GLU A 1 86 ? -5.739 -8.087 -13.581 1.00 89.62 86 GLU A O 1
ATOM 637 N N . LEU A 1 87 ? -4.226 -6.725 -14.523 1.00 88.00 87 LEU A N 1
ATOM 638 C CA . LEU A 1 87 ? -5.189 -5.755 -15.066 1.00 88.00 87 LEU A CA 1
ATOM 639 C C . LEU A 1 87 ? -5.769 -6.156 -16.433 1.00 88.00 87 LEU A C 1
ATOM 641 O O . LEU A 1 87 ? -6.500 -5.376 -17.040 1.00 88.00 87 LEU A O 1
ATOM 645 N N . GLY A 1 88 ? -5.435 -7.342 -16.950 1.00 89.12 88 GLY A N 1
ATOM 646 C CA . GLY A 1 88 ? -5.860 -7.802 -18.275 1.00 89.12 88 GLY A CA 1
ATOM 647 C C . GLY A 1 88 ? -5.104 -7.151 -19.439 1.00 89.12 88 GLY A C 1
ATOM 648 O O . GLY A 1 88 ? -5.519 -7.272 -20.590 1.00 89.12 88 GLY A O 1
ATOM 649 N N . GLY A 1 89 ? -4.004 -6.453 -19.159 1.00 90.38 89 GLY A N 1
ATOM 650 C CA . GLY 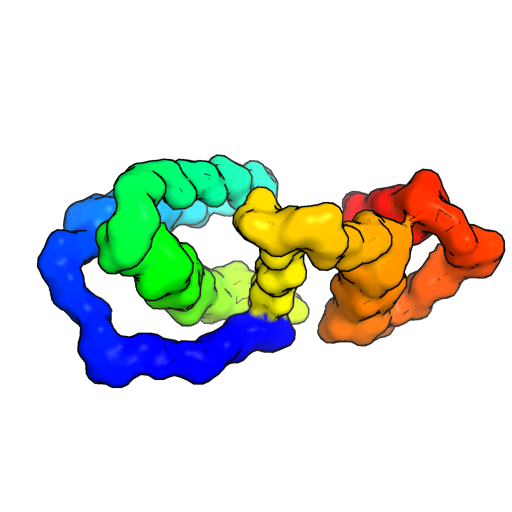A 1 89 ? -3.125 -5.877 -20.165 1.00 90.38 89 GLY A CA 1
ATOM 651 C C . GLY A 1 89 ? -2.112 -6.883 -20.711 1.00 90.38 89 GLY A C 1
ATOM 652 O O . GLY A 1 89 ? -1.727 -7.851 -20.054 1.00 90.38 89 GLY A O 1
ATOM 653 N N . GLU A 1 90 ? -1.630 -6.612 -21.921 1.00 93.75 90 GLU A N 1
ATOM 654 C CA . GLU A 1 90 ? -0.501 -7.328 -22.510 1.00 93.75 90 GLU A CA 1
ATOM 655 C C . GLU A 1 90 ? 0.817 -6.582 -22.221 1.00 93.75 90 GLU A C 1
ATOM 657 O O . GLU A 1 90 ? 0.880 -5.358 -22.423 1.00 93.75 90 GLU A O 1
ATOM 662 N N . PRO A 1 91 ? 1.865 -7.281 -21.744 1.00 92.50 91 PRO A N 1
ATOM 663 C CA . PRO A 1 91 ? 3.181 -6.691 -21.538 1.00 92.50 91 PRO A CA 1
ATOM 664 C C . PRO A 1 91 ? 3.808 -6.231 -22.858 1.00 92.50 91 PRO A C 1
ATOM 666 O O . PRO A 1 91 ? 3.657 -6.889 -23.888 1.00 92.50 91 PRO A O 1
ATOM 669 N N . PRO A 1 92 ? 4.550 -5.116 -22.852 1.00 93.81 92 PRO A N 1
ATOM 670 C CA . PRO A 1 92 ? 5.198 -4.622 -24.054 1.00 93.81 92 PRO A CA 1
ATOM 671 C C . PRO A 1 92 ? 6.332 -5.548 -24.497 1.00 93.81 92 PRO A C 1
ATOM 673 O O . PRO A 1 92 ? 7.034 -6.146 -23.683 1.00 93.81 92 PRO A O 1
ATOM 676 N N . THR A 1 93 ? 6.555 -5.596 -25.809 1.00 92.81 93 THR A N 1
ATOM 677 C CA . THR A 1 93 ? 7.720 -6.249 -26.411 1.00 92.81 93 THR A CA 1
ATOM 678 C C . THR A 1 93 ? 8.582 -5.177 -27.089 1.00 92.81 93 THR A C 1
ATOM 680 O O . THR A 1 93 ? 8.076 -4.490 -27.978 1.00 92.81 93 THR A O 1
ATOM 683 N N . PRO A 1 94 ? 9.862 -4.996 -26.705 1.00 93.12 94 PRO A N 1
ATOM 684 C CA . PRO A 1 94 ? 10.615 -5.775 -25.716 1.00 93.12 94 PRO A CA 1
ATOM 685 C C . PRO A 1 94 ? 10.219 -5.454 -24.265 1.00 93.12 94 PRO A C 1
ATOM 687 O O . PRO A 1 94 ? 9.944 -4.300 -23.945 1.00 93.12 94 PRO A O 1
ATOM 690 N N . LEU A 1 95 ? 10.266 -6.461 -23.382 1.00 94.12 95 LEU A N 1
ATOM 691 C CA . LEU A 1 95 ? 9.968 -6.297 -21.957 1.00 94.12 95 LEU A CA 1
ATOM 692 C C . LEU A 1 95 ? 11.147 -5.630 -21.239 1.00 94.12 95 LEU A C 1
ATOM 694 O O . LEU A 1 95 ? 12.155 -6.254 -20.921 1.00 94.12 95 LEU A O 1
ATOM 698 N N . THR A 1 96 ? 11.011 -4.331 -20.997 1.00 96.31 96 THR A N 1
ATOM 699 C CA . THR A 1 96 ? 11.968 -3.514 -20.239 1.00 96.31 96 THR A CA 1
ATOM 700 C C . THR A 1 96 ? 11.236 -2.655 -19.218 1.00 96.31 96 THR A C 1
ATOM 702 O O . THR A 1 96 ? 10.078 -2.289 -19.436 1.00 96.31 96 THR A O 1
ATOM 705 N N . LEU A 1 97 ? 11.919 -2.244 -18.144 1.00 95.25 97 LEU A N 1
ATOM 706 C CA . LEU A 1 97 ? 11.316 -1.400 -17.106 1.00 95.25 97 LEU A CA 1
ATOM 707 C C . LEU A 1 97 ? 10.707 -0.113 -17.680 1.00 95.25 97 LEU A C 1
ATOM 709 O O . LEU A 1 97 ? 9.608 0.279 -17.288 1.00 95.25 97 LEU A O 1
ATOM 713 N N . ALA A 1 98 ? 11.386 0.513 -18.645 1.00 95.06 98 ALA A N 1
ATOM 714 C CA . ALA A 1 98 ? 10.899 1.712 -19.319 1.00 95.06 98 ALA A CA 1
ATOM 715 C C . ALA A 1 98 ? 9.615 1.437 -20.118 1.00 95.06 98 ALA A C 1
ATOM 717 O O . ALA A 1 98 ? 8.623 2.145 -19.946 1.00 95.06 98 ALA A O 1
ATOM 718 N N . SER A 1 99 ? 9.606 0.385 -20.943 1.00 95.00 99 SER A N 1
ATOM 719 C CA . SER A 1 99 ? 8.430 0.014 -21.741 1.00 95.00 99 SER A CA 1
ATOM 720 C C . SER A 1 99 ? 7.234 -0.392 -20.872 1.00 95.00 99 SER A C 1
ATOM 722 O O . SER A 1 99 ? 6.118 0.056 -21.125 1.00 95.00 99 SER A O 1
ATOM 724 N N . ALA A 1 100 ? 7.459 -1.179 -19.813 1.00 94.88 100 ALA A N 1
ATOM 725 C CA . ALA A 1 100 ? 6.414 -1.634 -18.903 1.00 94.88 100 ALA A CA 1
ATOM 726 C C . ALA A 1 100 ? 5.844 -0.462 -18.092 1.00 94.88 100 ALA A C 1
ATOM 728 O O . ALA A 1 100 ? 4.630 -0.311 -17.982 1.00 94.88 100 ALA A O 1
ATOM 729 N N . SER A 1 101 ? 6.710 0.439 -17.614 1.00 93.88 101 SER A N 1
ATOM 730 C CA . SER A 1 101 ? 6.284 1.674 -16.942 1.00 93.88 101 SER A CA 1
ATOM 731 C C . SER A 1 101 ? 5.454 2.573 -17.857 1.00 93.88 101 SER A C 1
ATOM 733 O O . SER A 1 101 ? 4.487 3.174 -17.399 1.00 93.88 101 SER A O 1
ATOM 735 N N . ALA A 1 102 ? 5.821 2.686 -19.139 1.00 92.94 102 ALA A N 1
ATOM 736 C CA . ALA A 1 102 ? 5.048 3.452 -20.112 1.00 92.94 102 ALA A CA 1
ATOM 737 C C . ALA A 1 102 ? 3.666 2.826 -20.335 1.00 92.94 102 ALA A C 1
ATOM 739 O O . ALA A 1 102 ? 2.669 3.539 -20.261 1.00 92.94 102 ALA A O 1
ATOM 740 N N . ARG A 1 103 ? 3.604 1.497 -20.512 1.00 92.06 103 ARG A N 1
ATOM 741 C CA . ARG A 1 103 ? 2.349 0.752 -20.686 1.00 92.06 103 ARG A CA 1
ATOM 742 C C . ARG A 1 103 ? 1.407 0.888 -19.491 1.00 92.06 103 ARG A C 1
ATOM 744 O O . ARG A 1 103 ? 0.208 0.982 -19.692 1.00 92.06 103 ARG A O 1
ATOM 751 N N . PHE A 1 104 ? 1.937 0.911 -18.270 1.00 86.25 104 PHE A N 1
ATOM 752 C CA . PHE A 1 104 ? 1.130 1.025 -17.052 1.00 86.25 104 PHE A CA 1
ATOM 753 C C . PHE A 1 104 ? 0.536 2.432 -16.833 1.00 86.25 104 PHE A C 1
ATOM 755 O O . PHE A 1 104 ? -0.417 2.591 -16.079 1.00 86.25 104 PHE A O 1
ATOM 762 N N . ARG A 1 105 ? 1.102 3.475 -17.457 1.00 84.88 105 ARG A N 1
ATOM 763 C CA . ARG A 1 105 ? 0.638 4.869 -17.302 1.00 84.88 105 ARG A CA 1
ATOM 764 C C . ARG A 1 105 ? -0.463 5.273 -18.286 1.00 84.88 105 ARG A C 1
ATOM 766 O O . ARG A 1 105 ? -1.036 6.345 -18.103 1.00 84.88 105 ARG A O 1
ATOM 773 N N . THR A 1 106 ? -0.682 4.480 -19.332 1.00 64.88 106 THR A N 1
ATOM 774 C CA . THR A 1 106 ? -1.617 4.739 -20.442 1.00 64.88 106 THR A CA 1
ATOM 775 C C . THR A 1 106 ? -2.821 3.826 -20.368 1.00 64.88 106 THR A C 1
ATOM 777 O O . THR A 1 106 ? -3.946 4.348 -20.488 1.00 64.88 106 THR A O 1
#

Radius of gyration: 15.77 Å; chains: 1; bounding box: 34×26×44 Å

Foldseek 3Di:
DAPDADPDDDDCVVVLVVLLVQVPPDPDDDDDDQDDDPPPCSVNSVRVSQVVCQVVVVLGDDDDDQVVVDPDGDDLLVVLCVVCVVSVHDADPVRDNVRSVVVVVD